Protein AF-X1S2C5-F1 (afdb_monomer)

Solvent-accessible surface area (backbone atoms only — not comparable to full-atom values): 10841 Å² total; per-residue (Å²): 127,63,68,70,58,52,55,51,51,44,72,68,34,73,73,54,59,78,68,70,85,49,59,50,64,49,77,42,79,41,83,42,84,46,103,92,43,83,40,74,50,76,46,78,40,82,74,47,78,55,86,51,70,65,64,50,50,52,51,49,52,51,48,40,68,73,76,39,79,80,76,75,72,73,75,67,78,67,80,76,70,56,81,53,78,46,60,48,102,84,66,50,72,28,78,45,73,69,52,43,52,51,53,52,62,72,62,46,79,70,79,70,76,75,81,75,80,80,79,79,83,76,81,78,79,80,83,79,82,81,82,79,82,80,82,80,85,79,82,82,84,79,83,85,82,86,76,85,80,89,77,88,80,89,84,88,132

Foldseek 3Di:
DPVVVVVVVCVVPPPCVVVQPDFDKDWDWDWDQDPVGTDIDIDIDGDGGDPDPVVVVVVVVVVCVVVDPPDPDPPPPPPVVPQFPDADPVRHGHNDPVRNVVVCVVPPDPPDPPDDPDDDDDDDDDDDDDDDDDDDDDDDDDDDDDDDDDDDDDDDD

Secondary structure (DSSP, 8-state):
--HHHHHHHHHH-TTGGGT---EEEEEEEEEEEETTEEEEEEEEEEEEE---HHHHHHHHHHHHHHH-SPPPPPPP--TTSPPPSEE-TT--EESSHHHHHHHHHHSS------PPPPPPPPPPPPPPPPPPPPPPPPPPPPPPPP-----------

Sequence (157 aa):
LPARQLITQLRMNRSLKGEYHRAVINIKSQEKDTPYGKTYIMRHKIVRLIEDEVEAQELKILSQRLLGVPIQLPEGRPEEEGEPLGFTPKGTPFFSDEERDRLMAQEAPTEEPAPEPEPEPVPEPEPEPEPVPEPEPVPEPEPAEEIEGKEKPDFNF

Organism: NCBI:txid412755

Radius of gyration: 48.3 Å; Cα contacts (8 Å, |Δi|>4): 87; chains: 1; bounding box: 63×106×111 Å

Mean predicted aligned error: 21.9 Å

Structure (mmCIF, N/CA/C/O backbone):
data_AF-X1S2C5-F1
#
_entry.id   AF-X1S2C5-F1
#
loop_
_atom_site.group_PDB
_atom_site.id
_atom_site.type_symbol
_atom_site.label_atom_id
_atom_site.label_alt_id
_atom_site.label_comp_id
_atom_site.label_asym_id
_atom_site.label_entity_id
_atom_site.label_seq_id
_atom_site.pdbx_PDB_ins_code
_atom_site.Cartn_x
_atom_site.Cartn_y
_atom_site.Cartn_z
_atom_site.occupancy
_atom_site.B_iso_or_equiv
_atom_site.auth_seq_id
_atom_site.auth_comp_id
_atom_site.auth_asym_id
_atom_site.auth_atom_id
_atom_site.pdbx_PDB_model_num
ATOM 1 N N . LEU A 1 1 ? -20.526 8.146 25.247 1.00 56.16 1 LEU A N 1
ATOM 2 C CA . LEU A 1 1 ? -21.374 8.555 24.097 1.00 56.16 1 LEU A CA 1
ATOM 3 C C . LEU A 1 1 ? -21.755 7.310 23.299 1.00 56.16 1 LEU A C 1
ATOM 5 O O . LEU A 1 1 ? -20.894 6.451 23.137 1.00 56.16 1 LEU A O 1
ATOM 9 N N . PRO A 1 2 ? -23.000 7.150 22.819 1.00 74.69 2 PRO A N 1
ATOM 10 C CA . PRO A 1 2 ? -23.340 6.028 21.949 1.00 74.69 2 PRO A CA 1
ATOM 11 C C . PRO A 1 2 ? -22.506 6.114 20.661 1.00 74.69 2 PRO A C 1
ATOM 13 O O . PRO A 1 2 ? -22.483 7.157 20.010 1.00 74.69 2 PRO A O 1
ATOM 16 N N . ALA A 1 3 ? -21.826 5.026 20.281 1.00 59.34 3 ALA A N 1
ATOM 17 C CA . ALA A 1 3 ? -20.824 5.000 19.203 1.00 59.34 3 ALA A CA 1
ATOM 18 C C . ALA A 1 3 ? -21.303 5.622 17.874 1.00 59.34 3 ALA A C 1
ATOM 20 O O . ALA A 1 3 ? -20.526 6.235 17.148 1.00 59.34 3 ALA A O 1
ATOM 21 N N . ARG A 1 4 ? -22.606 5.533 17.569 1.00 65.88 4 ARG A N 1
ATOM 22 C CA . ARG A 1 4 ? -23.216 6.170 16.387 1.00 65.88 4 ARG A CA 1
ATOM 23 C C . ARG A 1 4 ? -23.118 7.697 16.397 1.00 65.88 4 ARG A C 1
ATOM 25 O O . ARG A 1 4 ? -22.909 8.300 15.347 1.00 65.88 4 ARG A O 1
ATOM 32 N N . GLN A 1 5 ? -23.280 8.318 17.560 1.00 65.38 5 GLN A N 1
ATOM 33 C CA . GLN A 1 5 ? -23.256 9.771 17.718 1.00 65.38 5 GLN A CA 1
ATOM 34 C C . GLN A 1 5 ? -21.827 10.298 17.557 1.00 65.38 5 GLN A C 1
ATOM 36 O O . GLN A 1 5 ? -21.620 11.263 16.829 1.00 65.38 5 GLN A O 1
ATOM 41 N N . LEU A 1 6 ? -20.852 9.573 18.116 1.00 64.56 6 LEU A N 1
ATOM 42 C CA . LEU A 1 6 ? -19.423 9.830 17.939 1.00 64.56 6 LEU A CA 1
ATOM 43 C C . LEU A 1 6 ? -19.018 9.714 16.459 1.00 64.56 6 LEU A C 1
ATOM 45 O O . LEU A 1 6 ? -18.468 10.653 15.901 1.00 64.56 6 LEU A O 1
ATOM 49 N N . ILE A 1 7 ? -19.396 8.630 15.770 1.00 64.94 7 ILE A N 1
ATOM 50 C CA . ILE A 1 7 ? -19.126 8.451 14.327 1.00 64.94 7 ILE A CA 1
ATOM 51 C C . ILE A 1 7 ? -19.732 9.589 13.490 1.00 64.94 7 ILE A C 1
ATOM 53 O O . ILE A 1 7 ? -19.114 10.060 12.537 1.00 64.94 7 ILE A O 1
ATOM 57 N N . THR A 1 8 ? -20.936 10.047 13.839 1.00 67.94 8 THR A N 1
ATOM 58 C CA . THR A 1 8 ? -21.610 11.140 13.122 1.00 67.94 8 THR A CA 1
ATOM 59 C C . THR A 1 8 ? -20.914 12.479 13.368 1.00 67.94 8 THR A C 1
ATOM 61 O O . THR A 1 8 ? -20.667 13.220 12.420 1.00 67.94 8 THR A O 1
ATOM 64 N N . GLN A 1 9 ? -20.530 12.769 14.613 1.00 60.75 9 GLN A N 1
ATOM 65 C CA . GLN A 1 9 ? -19.766 13.969 14.970 1.00 60.75 9 GLN A CA 1
ATOM 66 C C . GLN A 1 9 ? -18.375 13.981 14.323 1.00 60.75 9 GLN A C 1
ATOM 68 O O . GLN A 1 9 ? -17.939 15.023 13.839 1.00 60.75 9 GLN A O 1
ATOM 73 N N . LEU A 1 10 ? -17.715 12.826 14.233 1.00 58.47 10 LEU A N 1
ATOM 74 C CA . LEU A 1 10 ? -16.428 12.667 13.552 1.00 58.47 10 LEU A CA 1
ATOM 75 C C . LEU A 1 10 ? -16.549 12.814 12.032 1.00 58.47 10 LEU A C 1
ATOM 77 O O . LEU A 1 10 ? -15.663 13.369 11.390 1.00 58.47 10 LEU A O 1
ATOM 81 N N . ARG A 1 11 ? -17.665 12.376 11.438 1.00 58.97 11 ARG A N 1
ATOM 82 C CA . ARG A 1 11 ? -17.944 12.600 10.012 1.00 58.97 11 ARG A CA 1
ATOM 83 C C . ARG A 1 11 ? -18.136 14.085 9.689 1.00 58.97 11 ARG A C 1
ATOM 85 O O . ARG A 1 11 ? -17.810 14.498 8.578 1.00 58.97 11 ARG A O 1
ATOM 92 N N . MET A 1 12 ? -18.673 14.859 10.634 1.00 55.88 12 MET A N 1
ATOM 93 C CA . MET A 1 12 ? -18.932 16.295 10.477 1.00 55.88 12 MET A CA 1
ATOM 94 C C . MET A 1 12 ? -17.707 17.165 10.800 1.00 55.88 12 MET A C 1
ATOM 96 O O . MET A 1 12 ? -17.501 18.183 10.145 1.00 55.88 12 MET A O 1
ATOM 100 N N . ASN A 1 13 ? -16.856 16.759 11.744 1.00 57.19 13 ASN A N 1
ATOM 101 C CA . ASN A 1 13 ? -15.640 17.496 12.087 1.00 57.19 13 ASN A CA 1
ATOM 102 C C . ASN A 1 13 ? -14.467 17.088 11.189 1.00 57.19 13 ASN A C 1
ATOM 104 O O . ASN A 1 13 ? -13.714 16.160 11.479 1.00 57.19 13 ASN A O 1
ATOM 108 N N . ARG A 1 14 ? -14.286 17.831 10.091 1.00 52.00 14 ARG A N 1
ATOM 109 C CA . ARG A 1 14 ? -13.165 17.658 9.152 1.00 52.00 14 ARG A CA 1
ATOM 110 C C . ARG A 1 14 ? -11.787 17.854 9.812 1.00 52.00 14 ARG A C 1
ATOM 112 O O . ARG A 1 14 ? -10.828 17.279 9.313 1.00 52.00 14 ARG A O 1
ATOM 119 N N . SER A 1 15 ? -11.703 18.599 10.920 1.00 48.81 15 SER A N 1
ATOM 120 C CA . SER A 1 15 ? -10.493 18.768 11.743 1.00 48.81 15 SER A CA 1
ATOM 121 C C . SER A 1 15 ? -10.160 17.521 12.574 1.00 48.81 15 SER A C 1
ATOM 123 O O . SER A 1 15 ? -9.036 17.041 12.519 1.00 48.81 15 SER A O 1
ATOM 125 N N . LEU A 1 16 ? -11.151 16.918 13.243 1.00 48.47 16 LEU A N 1
ATOM 126 C CA . LEU A 1 16 ? -10.982 15.681 14.030 1.00 48.47 16 LEU A CA 1
ATOM 127 C C . LEU A 1 16 ? -10.759 14.435 13.154 1.00 48.47 16 LEU A C 1
ATOM 129 O O . LEU A 1 16 ? -10.288 13.40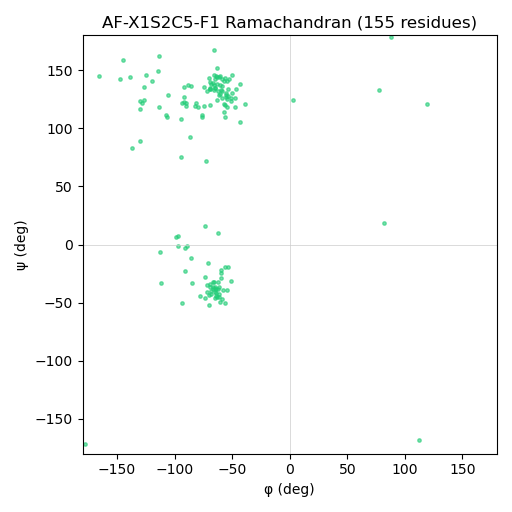1 13.628 1.00 48.47 16 LEU A O 1
ATOM 133 N N . LYS A 1 17 ? -11.063 14.522 11.852 1.00 45.56 17 LYS A N 1
ATOM 134 C CA . LYS A 1 17 ? -10.752 13.480 10.858 1.00 45.56 17 LYS A CA 1
ATOM 135 C C . LYS A 1 17 ? -9.243 13.186 10.762 1.00 45.56 17 LYS A C 1
ATOM 137 O O . LYS A 1 17 ? -8.875 12.110 10.295 1.00 45.56 17 LYS A O 1
ATOM 142 N N . GLY A 1 18 ? -8.401 14.134 11.182 1.00 44.66 18 GLY A N 1
ATOM 143 C CA . GLY A 1 18 ? -6.946 13.995 11.267 1.00 44.66 18 GLY A CA 1
ATOM 144 C C . GLY A 1 18 ? -6.416 13.493 12.615 1.00 44.66 18 GLY A C 1
ATOM 145 O O . GLY A 1 18 ? -5.215 13.323 12.741 1.00 44.66 18 GLY A O 1
ATOM 146 N N . GLU A 1 19 ? -7.264 13.272 13.624 1.00 46.94 19 GLU A N 1
ATOM 147 C CA . GLU A 1 19 ? -6.807 12.850 14.963 1.00 46.94 19 GLU A CA 1
ATOM 148 C C . GLU A 1 19 ? -7.236 11.412 15.303 1.00 46.94 19 GLU A C 1
ATOM 150 O O . GLU A 1 19 ? -6.470 10.657 15.899 1.00 46.94 19 GLU A O 1
ATOM 155 N N . TYR A 1 20 ? -8.401 10.949 14.836 1.00 49.03 20 TYR A N 1
ATOM 156 C CA . TYR A 1 20 ? -8.882 9.586 15.114 1.00 49.03 20 TYR A CA 1
ATOM 157 C C . TYR A 1 20 ? -8.512 8.606 13.993 1.00 49.03 20 TYR A C 1
ATOM 159 O O . TYR A 1 20 ? -9.340 8.222 13.164 1.00 49.03 20 TYR A O 1
ATOM 167 N N . HIS A 1 21 ? -7.243 8.200 13.945 1.00 53.22 21 HIS A N 1
ATOM 168 C CA . HIS A 1 21 ? -6.699 7.385 12.850 1.00 53.22 21 HIS A CA 1
ATOM 169 C C . HIS A 1 21 ? -6.803 5.865 13.024 1.00 53.22 21 HIS A C 1
ATOM 171 O O . HIS A 1 21 ? -6.381 5.126 12.133 1.00 53.22 21 HIS A O 1
ATOM 177 N N . ARG A 1 22 ? -7.342 5.357 14.139 1.00 62.31 22 ARG A N 1
ATOM 178 C CA . ARG A 1 22 ? -7.297 3.917 14.433 1.00 62.31 22 ARG A CA 1
ATOM 179 C C . ARG A 1 22 ? -8.678 3.390 14.808 1.00 62.31 22 ARG A C 1
ATOM 181 O O . ARG A 1 22 ? -9.290 3.799 15.788 1.00 62.31 22 ARG A O 1
ATOM 188 N N . ALA A 1 23 ? -9.200 2.488 13.985 1.00 72.06 23 ALA A N 1
ATOM 189 C CA . ALA A 1 23 ? -10.493 1.857 14.198 1.00 72.06 23 ALA A CA 1
ATOM 190 C C . ALA A 1 23 ? -10.405 0.370 13.868 1.00 72.06 23 ALA A C 1
ATOM 192 O O . ALA A 1 23 ? -9.733 -0.027 12.916 1.00 72.06 23 ALA A O 1
ATOM 193 N N . VAL A 1 24 ? -11.134 -0.447 14.623 1.00 72.44 24 VAL A N 1
ATOM 194 C CA . VAL A 1 24 ? -11.312 -1.859 14.295 1.00 72.44 24 VAL A CA 1
ATOM 195 C C . VAL A 1 24 ? -12.315 -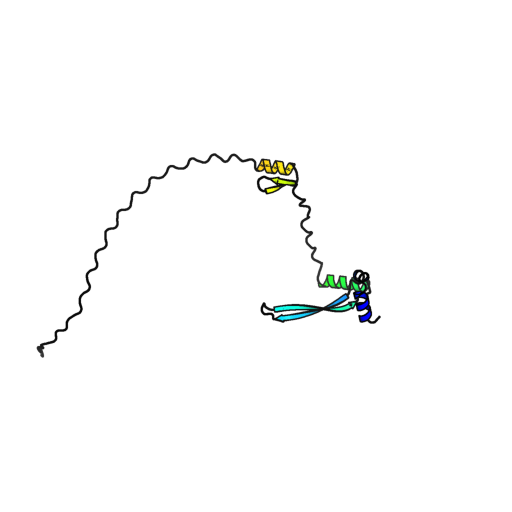1.949 13.151 1.00 72.44 24 VAL A C 1
ATOM 197 O O . VAL A 1 24 ? -13.504 -1.640 13.307 1.00 72.44 24 VAL A O 1
ATOM 200 N N . ILE A 1 25 ? -11.824 -2.362 11.986 1.00 79.56 25 ILE A N 1
ATOM 201 C CA . ILE A 1 25 ? -12.618 -2.535 10.772 1.00 79.56 25 ILE A CA 1
ATOM 202 C C . ILE A 1 25 ? -12.807 -4.028 10.534 1.00 79.56 25 ILE A C 1
ATOM 204 O O . ILE A 1 25 ? -11.849 -4.792 10.486 1.00 79.56 25 ILE A O 1
ATOM 208 N N . ASN A 1 26 ? -14.056 -4.441 10.345 1.00 81.69 26 ASN A N 1
ATOM 209 C CA . ASN A 1 26 ? -14.368 -5.777 9.861 1.00 81.69 26 ASN A CA 1
ATOM 210 C C . ASN A 1 26 ? -14.478 -5.736 8.333 1.00 81.69 26 ASN A C 1
ATOM 212 O O . ASN A 1 26 ? -15.284 -4.967 7.794 1.00 81.69 26 ASN A O 1
ATOM 216 N N . ILE A 1 27 ? -13.668 -6.544 7.649 1.00 85.56 27 ILE A N 1
ATOM 217 C CA . ILE A 1 27 ? -13.611 -6.607 6.188 1.00 85.56 27 ILE A CA 1
ATOM 218 C C . ILE A 1 27 ? -14.284 -7.898 5.707 1.00 85.56 27 ILE A C 1
ATOM 220 O O . ILE A 1 27 ? -13.804 -9.006 5.914 1.00 85.56 27 ILE A O 1
ATOM 224 N N . LYS A 1 28 ? -15.444 -7.700 5.083 1.00 88.81 28 LYS A N 1
ATOM 225 C CA . LYS A 1 28 ? -16.259 -8.622 4.283 1.00 88.81 28 LYS A CA 1
ATOM 226 C C . LYS A 1 28 ? -15.728 -8.881 2.877 1.00 88.81 28 LYS A C 1
ATOM 228 O O . LYS A 1 28 ? -15.904 -7.960 2.092 1.00 88.81 28 LYS A O 1
ATOM 233 N N . SER A 1 29 ? -15.198 -10.037 2.482 1.00 91.62 29 SER A N 1
ATOM 234 C CA . SER A 1 29 ? -15.102 -10.349 1.042 1.00 91.62 29 SER A CA 1
ATOM 235 C C . SER A 1 29 ? -16.386 -11.037 0.560 1.00 91.62 29 SER A C 1
ATOM 237 O O . SER A 1 29 ? -16.964 -11.870 1.258 1.00 91.62 29 SER A O 1
ATOM 239 N N . GLN A 1 30 ? -16.887 -10.640 -0.608 1.00 89.75 30 GLN A N 1
ATOM 240 C CA . GLN A 1 30 ? -17.989 -11.312 -1.298 1.00 89.75 30 GLN A CA 1
ATOM 241 C C . GLN A 1 30 ? -17.568 -11.593 -2.733 1.00 89.75 30 GLN A C 1
ATOM 243 O O . GLN A 1 30 ? -17.241 -10.662 -3.468 1.00 89.75 30 GLN A O 1
ATOM 248 N N . GLU A 1 31 ? -17.589 -12.864 -3.118 1.00 89.88 31 GLU A N 1
ATOM 249 C CA . GLU A 1 31 ? -17.403 -13.265 -4.507 1.00 89.88 31 GLU A CA 1
ATOM 250 C C . GLU A 1 31 ? -18.650 -12.880 -5.305 1.00 89.88 31 GLU A C 1
ATOM 252 O O . GLU A 1 31 ? -19.786 -13.114 -4.882 1.00 89.88 31 GLU A O 1
ATOM 257 N N . LYS A 1 32 ? -18.431 -12.243 -6.446 1.00 88.94 32 LYS A N 1
ATOM 258 C CA . LYS A 1 32 ? -19.450 -11.972 -7.442 1.00 88.94 32 LYS A CA 1
ATOM 259 C C . LYS A 1 32 ? -18.977 -12.502 -8.773 1.00 88.94 32 LYS A C 1
ATOM 261 O O . LYS A 1 32 ? -17.920 -12.107 -9.268 1.00 88.94 32 LYS A O 1
ATOM 266 N N . ASP A 1 33 ? -19.805 -13.357 -9.344 1.00 91.06 33 ASP A N 1
ATOM 267 C CA . ASP A 1 33 ? -19.597 -13.839 -10.691 1.00 91.06 33 ASP A CA 1
ATOM 268 C C . ASP A 1 33 ? -20.084 -12.772 -11.671 1.00 91.06 33 ASP A C 1
ATOM 270 O O . ASP A 1 33 ? -21.238 -12.333 -11.625 1.00 91.06 33 ASP A O 1
ATOM 274 N N . THR A 1 34 ? -19.161 -12.274 -12.484 1.00 88.88 34 THR A N 1
ATOM 275 C CA . THR A 1 34 ? -19.448 -11.309 -13.545 1.00 88.88 34 THR A CA 1
ATOM 276 C C . THR A 1 34 ? -19.187 -11.969 -14.895 1.00 88.88 34 THR A C 1
ATOM 278 O O . THR A 1 34 ? -18.455 -12.953 -14.953 1.00 88.88 34 THR A O 1
ATOM 281 N N . PRO A 1 35 ? -19.715 -11.429 -16.008 1.00 90.94 35 PRO A N 1
ATOM 282 C CA . PRO A 1 35 ? -19.448 -11.981 -17.339 1.00 90.94 35 PRO A CA 1
ATOM 283 C C . PRO A 1 35 ? -17.953 -12.078 -17.698 1.00 90.94 35 PRO A C 1
ATOM 285 O O . PRO A 1 35 ? -17.585 -12.829 -18.592 1.00 90.94 35 PRO A O 1
ATOM 288 N N . TYR A 1 36 ? -17.095 -11.331 -16.996 1.00 87.62 36 TYR A N 1
ATOM 289 C CA . TYR A 1 36 ? -15.639 -11.310 -17.161 1.00 87.62 36 TYR A CA 1
ATOM 290 C C . TYR A 1 36 ? -14.898 -12.206 -16.150 1.00 87.62 36 TYR A C 1
ATOM 292 O O . TYR A 1 36 ? -13.672 -12.172 -16.076 1.00 87.62 36 TYR A O 1
ATOM 300 N N . GLY A 1 37 ? -15.634 -12.994 -15.361 1.00 91.81 37 GLY A N 1
ATOM 301 C CA . GLY A 1 37 ? -15.116 -13.925 -14.364 1.00 91.81 37 GLY A CA 1
ATOM 302 C C . GLY A 1 37 ? -15.426 -13.534 -12.915 1.00 91.81 37 GLY A C 1
ATOM 303 O O . GLY A 1 37 ? -16.229 -12.639 -12.617 1.00 91.81 37 GLY A O 1
ATOM 304 N N . LYS A 1 38 ? -14.755 -14.234 -11.995 1.00 93.81 38 LYS A N 1
ATOM 305 C CA . LYS A 1 38 ? -14.924 -14.091 -10.546 1.00 93.81 38 LYS A CA 1
ATOM 306 C C . LYS A 1 38 ? -14.268 -12.811 -10.046 1.00 93.81 38 LYS A C 1
ATOM 308 O O . LYS A 1 38 ? -13.055 -12.640 -10.129 1.00 93.81 38 LYS A O 1
ATOM 313 N N . THR A 1 39 ? -15.076 -11.930 -9.476 1.00 91.62 39 THR A N 1
ATOM 314 C CA . THR A 1 39 ? -14.619 -10.685 -8.850 1.00 91.62 39 THR A CA 1
ATOM 315 C C . THR A 1 39 ? -14.886 -10.729 -7.352 1.00 91.62 39 THR A C 1
ATOM 317 O O . THR A 1 39 ? -15.851 -11.344 -6.901 1.00 91.62 39 THR A O 1
ATOM 320 N N . TYR A 1 40 ? -14.050 -10.067 -6.554 1.00 91.69 40 TYR A N 1
ATOM 321 C CA . TYR A 1 40 ? -14.227 -9.997 -5.104 1.00 91.69 40 TYR A CA 1
ATOM 322 C C . TYR A 1 40 ? -14.540 -8.565 -4.690 1.00 91.69 40 TYR A C 1
ATOM 324 O O . TYR A 1 40 ? -13.729 -7.659 -4.865 1.00 91.69 40 TYR A O 1
ATOM 332 N N . ILE A 1 41 ? -15.719 -8.356 -4.108 1.00 89.12 41 ILE A N 1
ATOM 333 C CA . ILE A 1 41 ? -16.097 -7.070 -3.525 1.00 89.12 41 ILE A CA 1
ATOM 334 C C . ILE A 1 41 ? -15.750 -7.085 -2.046 1.00 89.12 41 ILE A C 1
ATOM 336 O O . ILE A 1 41 ? -16.270 -7.901 -1.281 1.00 89.12 41 ILE A O 1
ATOM 340 N N . MET A 1 42 ? -14.916 -6.135 -1.633 1.00 90.81 42 MET A N 1
ATOM 341 C CA . MET A 1 42 ? -14.614 -5.912 -0.226 1.00 90.81 42 MET A CA 1
ATOM 342 C C . MET A 1 42 ? -15.598 -4.907 0.379 1.00 90.81 42 MET A C 1
ATOM 344 O O . MET A 1 42 ? -15.715 -3.769 -0.068 1.00 90.81 42 MET A O 1
ATOM 348 N N . ARG A 1 43 ? -16.314 -5.322 1.424 1.00 83.56 43 ARG A N 1
ATOM 349 C CA . ARG A 1 43 ? -17.176 -4.468 2.245 1.00 83.56 43 ARG A CA 1
ATOM 350 C C . ARG A 1 43 ? -16.527 -4.246 3.602 1.00 83.56 43 ARG A C 1
ATOM 352 O O . ARG A 1 43 ? -16.474 -5.160 4.422 1.00 83.56 43 ARG A O 1
ATOM 359 N N . HIS A 1 44 ? -16.095 -3.022 3.866 1.00 81.75 44 HIS A N 1
ATOM 360 C CA . HIS A 1 44 ? -15.554 -2.630 5.163 1.00 81.75 44 HIS A CA 1
ATOM 361 C C . HIS A 1 44 ? -16.654 -2.063 6.075 1.00 81.75 44 HIS A C 1
ATOM 363 O O . HIS A 1 44 ? -17.470 -1.234 5.664 1.00 81.75 44 HIS A O 1
ATOM 369 N N . LYS A 1 45 ? -16.672 -2.479 7.343 1.00 79.56 45 LYS A N 1
ATOM 370 C CA . LYS A 1 45 ? -17.554 -1.923 8.377 1.00 79.56 45 LYS A CA 1
ATOM 371 C C . LYS A 1 45 ? -16.738 -1.558 9.610 1.00 79.56 45 LYS A C 1
ATOM 373 O O . LYS A 1 45 ? -16.098 -2.424 10.198 1.00 79.56 45 LYS A O 1
ATOM 378 N N . ILE A 1 46 ? -16.815 -0.296 10.026 1.00 78.69 46 ILE A N 1
ATOM 379 C CA . ILE A 1 46 ? -16.222 0.161 11.287 1.00 78.69 46 ILE A CA 1
ATOM 380 C C . ILE A 1 46 ? -17.028 -0.454 12.438 1.00 78.69 46 ILE A C 1
ATOM 382 O O . ILE A 1 46 ? -18.242 -0.251 12.521 1.00 78.69 46 ILE A O 1
ATOM 386 N N . VAL A 1 47 ? -16.367 -1.247 13.282 1.00 77.38 47 VAL A N 1
ATOM 387 C CA . VAL A 1 47 ? -16.984 -1.924 14.435 1.00 77.38 47 VAL A CA 1
ATOM 388 C C . VAL A 1 47 ? -16.834 -1.073 15.687 1.00 77.38 47 VAL A C 1
ATOM 390 O O . VAL A 1 47 ? -17.819 -0.818 16.378 1.00 77.38 47 VAL A O 1
ATOM 393 N N . ARG A 1 48 ? -15.609 -0.620 15.958 1.00 74.12 48 ARG A N 1
ATOM 394 C CA . ARG A 1 48 ? -15.255 0.145 17.152 1.00 74.12 48 ARG A CA 1
ATOM 395 C C . ARG A 1 48 ? -14.151 1.140 16.813 1.00 74.12 48 ARG A C 1
ATOM 397 O O . ARG A 1 48 ? -13.266 0.827 16.020 1.00 74.12 48 ARG A O 1
ATOM 404 N N . LEU A 1 49 ? -14.222 2.324 17.406 1.00 74.38 49 LEU A N 1
ATOM 405 C CA . LEU A 1 49 ? -13.141 3.305 17.364 1.00 74.38 49 LEU A CA 1
ATOM 406 C C . LEU A 1 49 ? -12.163 3.004 18.501 1.00 74.38 49 LEU A C 1
ATOM 408 O O . LEU A 1 49 ? -12.603 2.674 19.603 1.00 74.38 49 LE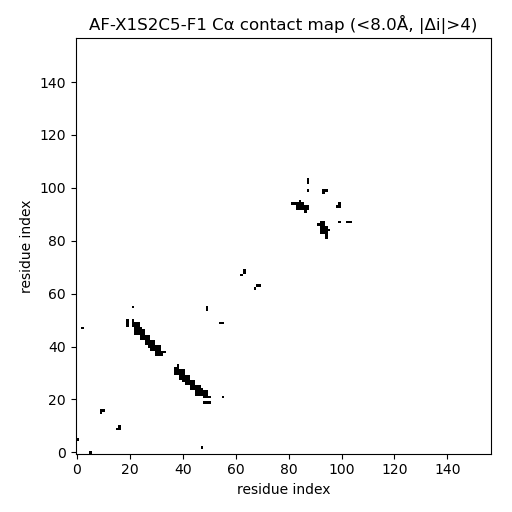U A O 1
ATOM 412 N N . ILE A 1 50 ? -10.866 3.063 18.210 1.00 73.31 50 ILE A N 1
ATOM 413 C CA . ILE A 1 50 ? -9.819 2.869 19.210 1.00 73.31 50 ILE A CA 1
ATOM 414 C C . ILE A 1 50 ? -9.449 4.266 19.701 1.00 73.31 50 ILE A C 1
ATOM 416 O O . ILE A 1 50 ? -8.888 5.060 18.949 1.00 73.31 50 ILE A O 1
ATOM 420 N N . GLU A 1 51 ? -9.857 4.576 20.927 1.00 71.94 51 GLU A N 1
ATOM 421 C CA . GLU A 1 51 ? -9.595 5.868 21.572 1.00 71.94 51 GLU A CA 1
ATOM 422 C C . GLU A 1 51 ? -8.292 5.840 22.385 1.00 71.94 51 GLU A C 1
ATOM 424 O O . GLU A 1 51 ? -7.698 6.887 22.612 1.00 71.94 51 GLU A O 1
ATOM 429 N N . ASP A 1 52 ? -7.836 4.650 22.790 1.00 79.94 52 ASP A N 1
ATOM 430 C CA . ASP A 1 52 ? -6.645 4.462 23.615 1.00 79.94 52 ASP A CA 1
ATOM 431 C C . ASP A 1 52 ? -5.387 4.255 22.752 1.00 79.94 52 ASP A C 1
ATOM 433 O O . ASP A 1 52 ? -5.336 3.389 21.868 1.00 79.94 52 ASP A O 1
ATOM 437 N N . GLU A 1 53 ? -4.349 5.053 23.010 1.00 79.25 53 GLU A N 1
ATOM 438 C CA . GLU A 1 53 ? -3.062 4.948 22.325 1.00 79.25 53 GLU A CA 1
ATOM 439 C C . GLU A 1 53 ? -2.323 3.646 22.656 1.00 79.25 53 GLU A C 1
ATOM 441 O O . GLU A 1 53 ? -1.640 3.110 21.777 1.00 79.25 53 GLU A O 1
ATOM 446 N N . VAL A 1 54 ? -2.480 3.115 23.875 1.00 83.94 54 VAL A N 1
ATOM 447 C CA . VAL A 1 54 ? -1.803 1.889 24.331 1.00 83.94 54 VAL A CA 1
ATOM 448 C C . VAL A 1 54 ? -2.368 0.676 23.601 1.00 83.94 54 VAL A C 1
ATOM 450 O O . VAL A 1 54 ? -1.618 -0.046 22.942 1.00 83.94 54 VAL A O 1
ATOM 453 N N . GLU A 1 55 ? -3.697 0.517 23.606 1.00 80.94 55 GLU A N 1
ATOM 454 C CA . GLU A 1 55 ? -4.399 -0.546 22.865 1.00 80.94 55 GLU A CA 1
ATOM 455 C C . GLU A 1 55 ? -4.013 -0.508 21.378 1.00 80.94 55 GLU A C 1
ATOM 457 O O . GLU A 1 55 ? -3.773 -1.530 20.730 1.00 80.94 55 GLU A O 1
ATOM 462 N N . ALA A 1 56 ? -3.880 0.696 20.826 1.00 76.38 56 ALA A N 1
ATOM 463 C CA . ALA A 1 56 ? -3.491 0.869 19.444 1.00 76.38 56 ALA A CA 1
ATOM 464 C C . ALA A 1 56 ? -2.031 0.477 19.146 1.00 76.38 56 ALA A C 1
ATOM 466 O O . ALA A 1 56 ? -1.749 -0.032 18.056 1.00 76.38 56 ALA A O 1
ATOM 467 N N . GLN A 1 57 ? -1.096 0.735 20.064 1.00 79.50 57 GLN A N 1
ATOM 468 C CA . GLN A 1 57 ? 0.294 0.293 19.929 1.00 79.50 57 GLN A CA 1
ATOM 469 C C . GLN A 1 57 ? 0.403 -1.230 20.046 1.00 79.50 57 GLN A C 1
ATOM 471 O O . GLN A 1 57 ? 1.074 -1.848 19.219 1.00 79.50 57 GLN A O 1
ATOM 476 N N . GLU A 1 58 ? -0.309 -1.842 20.991 1.00 86.25 58 GLU A N 1
ATOM 477 C CA . GLU A 1 58 ? -0.361 -3.299 21.141 1.00 86.25 58 GLU A CA 1
ATOM 478 C C . GLU A 1 58 ? -0.894 -3.973 19.874 1.00 86.25 58 GLU A C 1
ATOM 480 O O . GLU A 1 58 ? -0.263 -4.888 19.342 1.00 86.25 58 GLU A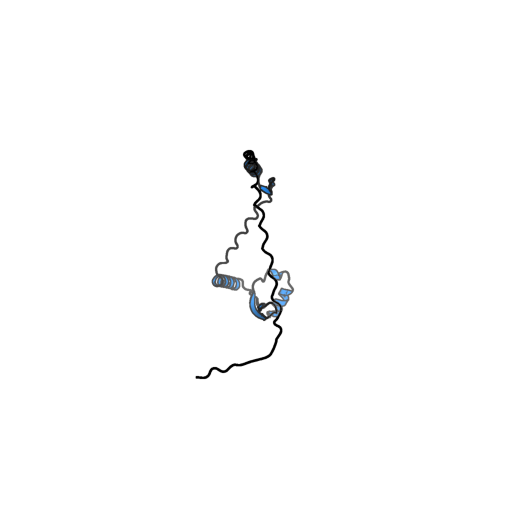 O 1
ATOM 485 N N . LEU A 1 59 ? -1.999 -3.471 19.316 1.00 80.38 59 LEU A N 1
ATOM 486 C CA . LEU A 1 59 ? -2.555 -3.974 18.057 1.00 80.38 59 LEU A CA 1
ATOM 487 C C . LEU A 1 59 ? -1.591 -3.801 16.880 1.00 80.38 59 LEU A C 1
ATOM 489 O O . LEU A 1 59 ? -1.511 -4.680 16.020 1.00 80.38 59 LEU A O 1
ATOM 493 N N . LYS A 1 60 ? -0.826 -2.703 16.839 1.00 79.00 60 LYS A N 1
ATOM 494 C CA . LYS A 1 60 ? 0.215 -2.495 15.823 1.00 79.00 60 LYS A CA 1
ATOM 495 C C . LYS A 1 60 ? 1.331 -3.533 15.957 1.00 79.00 60 LYS A C 1
ATOM 497 O O . LYS A 1 60 ? 1.729 -4.112 14.950 1.00 79.00 60 LYS A O 1
ATOM 502 N N . ILE A 1 61 ? 1.794 -3.804 17.176 1.00 83.69 61 ILE A N 1
ATOM 503 C CA . ILE A 1 61 ? 2.821 -4.820 17.452 1.00 83.69 61 ILE A CA 1
ATOM 504 C C . ILE A 1 61 ? 2.305 -6.214 17.075 1.00 83.69 61 ILE A C 1
ATOM 506 O O . ILE A 1 61 ? 2.997 -6.964 16.387 1.00 83.69 61 ILE A O 1
ATOM 510 N N . LEU A 1 62 ? 1.072 -6.554 17.457 1.00 83.25 62 LEU A N 1
ATOM 511 C CA . LEU A 1 62 ? 0.434 -7.820 17.088 1.00 83.25 62 LEU A CA 1
ATOM 512 C C . LEU A 1 62 ? 0.284 -7.961 15.569 1.00 83.25 62 LEU A C 1
ATOM 514 O O . LEU A 1 62 ? 0.586 -9.020 15.022 1.00 83.25 62 LEU A O 1
ATOM 518 N N . SER A 1 63 ? -0.126 -6.893 14.881 1.00 78.19 63 SER A N 1
ATOM 519 C CA . SER A 1 63 ? -0.223 -6.857 13.419 1.00 78.19 63 SER A CA 1
ATOM 520 C C . SER A 1 63 ? 1.134 -7.086 12.758 1.00 78.19 63 SER A C 1
ATOM 522 O O . SER A 1 63 ? 1.216 -7.870 11.817 1.00 78.19 63 SER A O 1
ATOM 524 N N . GLN A 1 64 ? 2.193 -6.430 13.238 1.00 81.12 64 GLN A N 1
ATOM 525 C CA . GLN A 1 64 ? 3.557 -6.620 12.730 1.00 81.12 64 GLN A CA 1
ATOM 526 C C . GLN A 1 64 ? 4.067 -8.037 13.004 1.00 81.12 64 GLN A C 1
ATOM 528 O O . GLN A 1 64 ? 4.724 -8.638 12.165 1.00 81.12 64 GLN A O 1
ATOM 533 N N . ARG A 1 65 ? 3.718 -8.623 14.151 1.00 84.19 65 ARG A N 1
ATOM 534 C CA . ARG A 1 65 ? 4.068 -10.012 14.456 1.00 84.19 65 ARG A CA 1
ATOM 535 C C . ARG A 1 65 ? 3.358 -11.009 13.537 1.00 84.19 65 ARG A C 1
ATOM 537 O O . ARG A 1 65 ? 3.957 -12.016 13.178 1.00 84.19 65 ARG A O 1
ATOM 544 N N . LEU A 1 66 ? 2.097 -10.751 13.186 1.00 84.31 66 LEU A N 1
ATOM 545 C CA . LEU A 1 66 ? 1.287 -11.644 12.353 1.00 84.31 66 LEU A CA 1
ATOM 546 C C . LEU A 1 66 ? 1.639 -11.538 10.862 1.00 84.31 66 LEU A C 1
ATOM 548 O O . LEU A 1 66 ? 1.746 -12.557 10.188 1.00 84.31 66 LEU A O 1
ATOM 552 N N . LEU A 1 67 ? 1.800 -10.313 10.353 1.00 79.06 67 LEU A N 1
ATOM 553 C CA . LEU A 1 67 ? 2.105 -10.040 8.943 1.00 79.06 67 LEU A CA 1
ATOM 554 C C . LEU A 1 67 ? 3.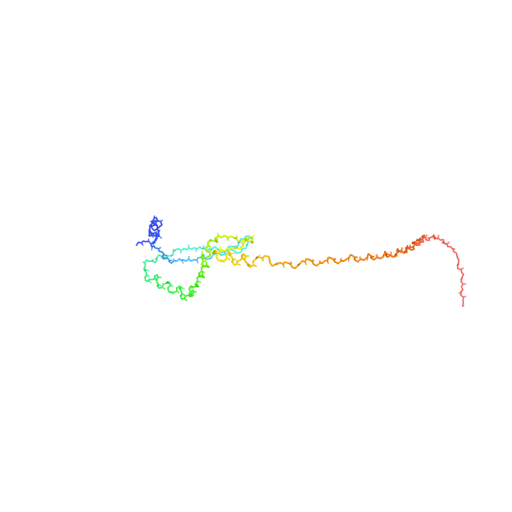610 -10.095 8.634 1.00 79.06 67 LEU A C 1
ATOM 556 O O . LEU A 1 67 ? 3.986 -10.131 7.466 1.00 79.06 67 LEU A O 1
ATOM 560 N N . GLY A 1 68 ? 4.457 -10.129 9.664 1.00 78.62 68 GLY A N 1
ATOM 561 C CA . GLY A 1 68 ? 5.908 -10.085 9.540 1.00 78.62 68 GLY A CA 1
ATOM 562 C C . GLY A 1 68 ? 6.465 -8.660 9.517 1.00 78.62 68 GLY A C 1
ATOM 563 O O . GLY A 1 68 ? 5.740 -7.663 9.588 1.00 78.62 68 GLY A O 1
ATOM 564 N N . VAL A 1 69 ? 7.795 -8.569 9.441 1.00 73.62 69 VAL A N 1
ATOM 565 C CA . VAL A 1 69 ? 8.498 -7.287 9.310 1.00 73.62 69 VAL A CA 1
ATOM 566 C C . VAL A 1 69 ? 8.025 -6.623 8.012 1.00 73.62 69 VAL A C 1
ATOM 568 O O . VAL A 1 69 ? 8.019 -7.300 6.980 1.00 73.62 69 VAL A O 1
ATOM 571 N N . PRO A 1 70 ? 7.608 -5.341 8.030 1.00 68.00 70 PRO A N 1
ATOM 572 C CA . PRO A 1 70 ? 7.269 -4.646 6.797 1.00 68.00 70 PRO A CA 1
ATOM 573 C C . PRO A 1 70 ? 8.464 -4.742 5.850 1.00 68.00 70 PRO A C 1
ATOM 575 O O . PRO A 1 70 ? 9.588 -4.413 6.232 1.00 68.00 70 PRO A O 1
ATOM 578 N N . ILE A 1 71 ? 8.223 -5.243 4.637 1.00 70.38 71 ILE A N 1
ATOM 579 C CA . ILE A 1 71 ? 9.231 -5.231 3.580 1.00 70.38 71 ILE A CA 1
ATOM 580 C C . ILE A 1 71 ? 9.613 -3.767 3.410 1.00 70.38 71 ILE A C 1
ATOM 582 O O . ILE A 1 71 ? 8.735 -2.935 3.167 1.00 70.38 71 ILE A O 1
ATOM 586 N N . GLN A 1 72 ? 10.894 -3.454 3.598 1.00 64.88 72 GLN A N 1
ATOM 587 C CA . GLN A 1 72 ? 11.397 -2.126 3.289 1.00 64.88 72 GLN A CA 1
ATOM 588 C C . GLN A 1 72 ? 11.013 -1.865 1.839 1.00 64.88 72 GLN A C 1
ATOM 590 O O . GLN A 1 72 ? 11.401 -2.638 0.958 1.00 64.88 72 GLN A O 1
ATOM 595 N N . LEU A 1 73 ? 10.189 -0.839 1.596 1.00 69.62 73 LEU A N 1
ATOM 596 C CA . LEU A 1 73 ? 10.007 -0.382 0.228 1.00 69.62 73 LEU A CA 1
ATOM 597 C C . LEU A 1 73 ? 11.421 -0.116 -0.285 1.00 69.62 73 LEU A C 1
ATOM 599 O O . LEU A 1 73 ? 12.176 0.542 0.440 1.00 69.62 73 LEU A O 1
ATOM 603 N N . PRO A 1 74 ? 11.811 -0.671 -1.447 1.00 69.50 74 PRO A N 1
ATOM 604 C CA . PRO A 1 74 ? 13.086 -0.307 -2.029 1.00 69.50 74 PRO A CA 1
ATOM 605 C C . PRO A 1 74 ? 13.089 1.213 -2.058 1.00 69.50 74 PRO A C 1
ATOM 607 O O . PRO A 1 74 ? 12.118 1.807 -2.540 1.00 69.50 74 PRO A O 1
ATOM 610 N N . GLU A 1 75 ? 14.103 1.823 -1.440 1.00 69.44 75 GLU A N 1
ATOM 611 C CA . GLU A 1 75 ? 14.317 3.253 -1.594 1.00 69.44 75 GLU A CA 1
ATOM 612 C C . GLU A 1 75 ? 14.220 3.490 -3.094 1.00 69.44 75 GLU A C 1
ATOM 614 O O . GLU A 1 75 ? 14.893 2.802 -3.873 1.00 69.44 75 GLU A O 1
ATOM 619 N N . GLY A 1 76 ? 13.242 4.309 -3.502 1.00 58.50 76 GLY A N 1
ATOM 620 C CA . GLY A 1 76 ? 13.076 4.635 -4.908 1.00 58.50 76 GLY A CA 1
ATOM 621 C C . GLY A 1 76 ? 14.460 4.984 -5.421 1.00 58.50 76 GLY A C 1
ATOM 622 O O . GLY A 1 76 ? 15.201 5.658 -4.700 1.00 58.50 76 GLY A O 1
ATOM 623 N N . ARG A 1 77 ? 14.839 4.436 -6.588 1.00 63.00 77 ARG A N 1
ATOM 624 C CA . ARG A 1 77 ? 16.097 4.804 -7.246 1.00 63.00 77 ARG A CA 1
ATOM 625 C C . ARG A 1 77 ? 16.250 6.307 -7.034 1.00 63.00 77 ARG A C 1
ATOM 627 O O . ARG A 1 77 ? 15.284 7.000 -7.366 1.00 63.00 77 ARG A O 1
ATOM 634 N N . PRO A 1 78 ? 17.338 6.767 -6.394 1.00 59.62 78 PRO A N 1
ATOM 635 C CA . PRO A 1 78 ? 17.412 8.150 -5.973 1.00 59.62 78 PRO A CA 1
ATOM 636 C C . PRO A 1 78 ? 17.069 8.999 -7.191 1.00 59.62 78 PRO A C 1
ATOM 638 O O . PRO A 1 78 ? 17.659 8.818 -8.253 1.00 59.62 78 PRO A O 1
ATOM 641 N N . GLU A 1 79 ? 16.092 9.893 -7.052 1.00 57.06 79 GLU A N 1
ATOM 642 C CA . GLU A 1 79 ? 15.749 10.890 -8.076 1.00 57.06 79 GLU A CA 1
ATOM 643 C C . GLU A 1 79 ? 16.933 11.864 -8.330 1.00 57.06 79 GLU A C 1
ATOM 645 O O . GLU A 1 79 ? 16.793 12.846 -9.045 1.00 57.06 79 GLU A O 1
ATOM 650 N N . GLU A 1 80 ? 18.122 11.570 -7.780 1.00 57.78 80 GLU A N 1
ATOM 651 C CA . GLU A 1 80 ? 19.433 12.146 -8.093 1.00 57.78 80 GLU A CA 1
ATOM 652 C C . GLU A 1 80 ? 20.028 11.670 -9.431 1.00 57.78 80 GLU A C 1
ATOM 654 O O . GLU A 1 80 ? 21.203 11.909 -9.701 1.00 57.78 80 GLU A O 1
ATOM 659 N N . GLU A 1 81 ? 19.248 11.075 -10.333 1.00 59.09 81 GLU A N 1
ATOM 660 C CA . GLU A 1 81 ? 19.529 11.305 -11.754 1.00 59.09 81 GLU A CA 1
ATOM 661 C C . GLU A 1 81 ? 19.080 12.749 -12.050 1.00 59.09 81 GLU A C 1
ATOM 663 O O . GLU A 1 81 ? 18.020 12.979 -12.629 1.00 59.09 81 GLU A O 1
ATOM 668 N N . GLY A 1 82 ? 19.838 13.732 -11.537 1.00 65.75 82 GLY A N 1
ATOM 669 C CA . GLY A 1 82 ? 19.573 15.152 -11.759 1.00 65.75 82 GLY A CA 1
ATOM 670 C C . GLY A 1 82 ? 19.394 15.412 -13.249 1.00 65.75 82 GLY A C 1
ATOM 671 O O . GLY A 1 82 ? 20.014 14.727 -14.051 1.00 65.75 82 GLY A O 1
ATOM 672 N N . GLU A 1 83 ? 18.526 16.346 -13.639 1.00 75.31 83 GLU A N 1
ATOM 673 C CA . GLU A 1 83 ? 18.267 16.608 -15.060 1.00 75.31 83 GLU A CA 1
ATOM 674 C C . GLU A 1 83 ? 19.598 16.723 -15.831 1.00 75.31 83 GLU A C 1
ATOM 676 O O . GLU A 1 83 ? 20.481 17.477 -15.404 1.00 75.31 83 GLU A O 1
ATOM 681 N N . PRO A 1 84 ? 19.797 15.948 -16.914 1.00 80.62 84 PRO A N 1
ATOM 682 C CA . PRO A 1 84 ? 21.072 15.945 -17.611 1.00 80.62 84 PRO A CA 1
ATOM 683 C C . PRO A 1 84 ? 21.368 17.346 -18.143 1.00 80.62 84 PRO A C 1
ATOM 685 O O . PRO A 1 84 ? 20.493 18.006 -18.706 1.00 80.62 84 PRO A O 1
ATOM 688 N N . LEU A 1 85 ? 22.618 17.790 -17.988 1.00 83.94 85 LEU A N 1
ATOM 689 C CA . LEU A 1 85 ? 23.080 19.107 -18.440 1.00 83.94 85 LEU A CA 1
ATOM 690 C C . LEU A 1 85 ? 22.890 19.268 -19.960 1.00 83.94 85 LEU A C 1
ATOM 692 O O . LEU A 1 85 ? 22.681 20.370 -20.466 1.00 83.94 85 LEU A O 1
ATOM 696 N N . GLY A 1 86 ? 22.949 18.151 -20.688 1.00 86.44 86 GLY A N 1
ATOM 697 C CA . GLY A 1 86 ? 22.631 18.061 -22.103 1.00 86.44 86 GLY A CA 1
ATOM 698 C C . GLY A 1 86 ? 22.738 16.631 -22.628 1.00 86.44 86 GLY A C 1
ATOM 699 O O . GLY A 1 86 ? 22.921 15.674 -21.875 1.00 86.44 86 GLY A O 1
ATOM 700 N N . PHE A 1 87 ? 22.636 16.500 -23.950 1.00 86.88 87 PHE A N 1
ATOM 701 C CA . PHE A 1 87 ? 22.779 15.233 -24.662 1.00 86.88 87 PHE A CA 1
ATOM 702 C C . PHE A 1 87 ? 23.937 15.308 -25.655 1.00 86.88 87 PHE A C 1
ATOM 704 O O . PHE A 1 87 ? 24.131 16.334 -26.314 1.00 86.88 87 PHE A O 1
ATOM 711 N N . THR A 1 88 ? 24.706 14.227 -25.780 1.00 84.88 88 THR A N 1
ATOM 712 C CA . THR A 1 88 ? 25.681 14.083 -26.871 1.00 84.88 88 THR A CA 1
ATOM 713 C C . THR A 1 88 ? 24.956 14.000 -28.228 1.00 84.88 88 THR A C 1
ATOM 715 O O . THR A 1 88 ? 23.739 13.784 -28.257 1.00 84.88 88 THR A O 1
ATOM 718 N N . PRO A 1 89 ? 25.652 14.116 -29.377 1.00 83.62 89 PRO A N 1
ATOM 719 C CA . PRO A 1 89 ? 25.037 13.981 -30.705 1.00 83.62 89 PRO A CA 1
ATOM 720 C C . PRO A 1 89 ? 24.236 12.684 -30.925 1.00 83.62 89 PRO A C 1
ATOM 722 O O . PRO A 1 89 ? 23.382 12.639 -31.808 1.00 83.62 89 PRO A O 1
ATOM 725 N N . LYS A 1 90 ? 24.476 11.642 -30.117 1.00 78.50 90 LYS A N 1
ATOM 726 C CA . LYS A 1 90 ? 23.738 10.370 -30.141 1.00 78.50 90 LYS A CA 1
ATOM 727 C C . LYS A 1 90 ? 22.645 10.225 -29.086 1.00 78.50 90 LYS A C 1
ATOM 729 O O . LYS A 1 90 ? 22.039 9.162 -28.983 1.00 78.50 90 LYS A O 1
ATOM 734 N N . GLY A 1 91 ? 22.353 11.283 -28.335 1.00 84.25 91 GLY A N 1
ATOM 735 C CA . GLY A 1 91 ? 21.283 11.274 -27.341 1.00 84.25 91 GLY A CA 1
ATOM 736 C C . GLY A 1 91 ? 21.678 10.650 -26.003 1.00 84.25 91 GLY A C 1
ATOM 737 O O . GLY A 1 91 ? 20.793 10.297 -25.228 1.00 84.25 91 GLY A O 1
ATOM 738 N N . THR A 1 92 ? 22.976 10.516 -25.706 1.00 87.44 92 THR A N 1
ATOM 739 C CA . THR 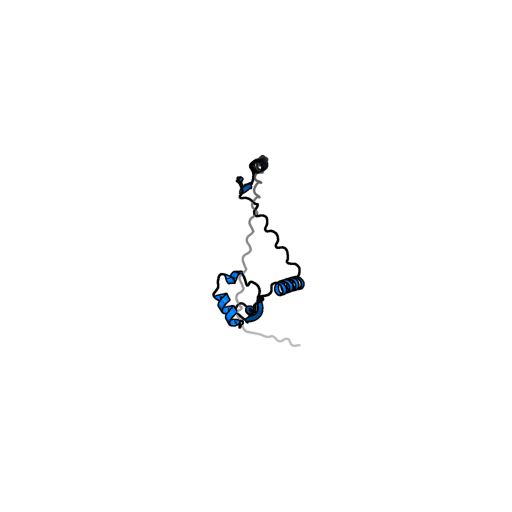A 1 92 ? 23.443 10.050 -24.392 1.00 87.44 92 THR A CA 1
ATOM 740 C C . THR A 1 92 ? 23.430 11.225 -23.406 1.00 87.44 92 THR A C 1
ATOM 742 O O . THR A 1 92 ? 24.074 12.239 -23.695 1.00 87.44 92 THR A O 1
ATOM 745 N N . PRO A 1 93 ? 22.704 11.142 -22.274 1.00 86.69 93 PRO A N 1
ATOM 746 C CA . PRO A 1 93 ? 22.689 12.204 -21.268 1.00 86.69 93 PRO A CA 1
ATOM 747 C C . PRO A 1 93 ? 24.049 12.317 -20.566 1.00 86.69 93 PRO A C 1
ATOM 749 O O . PRO A 1 93 ? 24.646 11.299 -20.217 1.00 86.69 93 PRO A O 1
ATOM 752 N N . PHE A 1 94 ? 24.524 13.544 -20.343 1.00 85.75 94 PHE A N 1
ATOM 753 C CA . PHE A 1 94 ? 25.712 13.829 -19.529 1.00 85.75 94 PHE A CA 1
ATOM 754 C C . PHE A 1 94 ? 25.372 14.819 -18.411 1.00 85.75 94 PHE A C 1
ATOM 756 O O . PHE A 1 94 ? 24.546 15.717 -18.596 1.00 85.75 94 PHE A O 1
ATOM 763 N N . PHE A 1 95 ? 26.008 14.663 -17.251 1.00 86.00 95 PHE A N 1
ATOM 764 C CA . PHE A 1 95 ? 25.679 15.404 -16.028 1.00 86.00 95 PHE A CA 1
ATOM 765 C C . PHE A 1 95 ? 26.799 16.373 -15.609 1.00 86.00 95 PHE A C 1
ATOM 767 O O . PHE A 1 95 ? 26.603 17.196 -14.717 1.00 86.00 95 PHE A O 1
ATOM 774 N N . SER A 1 96 ? 27.954 16.335 -16.283 1.00 84.81 96 SER A N 1
ATOM 775 C CA . SER A 1 96 ? 29.054 17.293 -16.115 1.00 84.81 96 SER A CA 1
ATOM 776 C C . SER A 1 96 ? 29.787 17.586 -17.431 1.00 84.81 96 SER A C 1
ATOM 778 O O . SER A 1 96 ? 29.748 16.792 -18.375 1.00 84.81 96 SER A O 1
ATOM 780 N N . ASP A 1 97 ? 30.489 18.723 -17.491 1.00 85.31 97 ASP A N 1
ATOM 781 C CA . ASP A 1 97 ? 31.313 19.095 -18.652 1.00 85.31 97 ASP A CA 1
ATOM 782 C C . ASP A 1 97 ? 32.461 18.097 -18.898 1.00 85.31 97 ASP A C 1
ATOM 784 O O . ASP A 1 97 ? 32.814 17.816 -20.042 1.00 85.31 97 ASP A O 1
ATOM 788 N N . GLU A 1 98 ? 33.001 17.494 -17.836 1.00 86.06 98 GLU A N 1
ATOM 789 C CA . GLU A 1 98 ? 34.051 16.473 -17.937 1.00 86.06 98 GLU A CA 1
ATOM 790 C C . GLU A 1 98 ? 33.526 15.168 -18.561 1.00 86.06 98 GLU A C 1
ATOM 792 O O . GLU A 1 98 ? 34.197 14.554 -19.396 1.00 86.06 98 GLU A O 1
ATOM 797 N N . GLU A 1 99 ? 32.306 14.748 -18.202 1.00 84.38 99 GLU A N 1
ATOM 798 C CA . GLU A 1 99 ? 31.639 13.586 -18.806 1.00 84.38 99 GLU A CA 1
ATOM 799 C C . GLU A 1 99 ? 31.332 13.816 -20.281 1.00 84.38 99 GLU A C 1
ATOM 801 O O . GLU A 1 99 ? 31.541 12.917 -21.100 1.00 84.38 99 GLU A O 1
ATOM 806 N N . ARG A 1 100 ? 30.887 15.027 -20.631 1.00 86.50 100 ARG A N 1
ATOM 807 C CA . ARG A 1 100 ? 30.662 15.424 -22.021 1.00 86.50 100 ARG A CA 1
ATOM 808 C C . ARG A 1 100 ? 31.930 15.251 -22.849 1.00 86.50 100 ARG A C 1
ATOM 810 O O . ARG A 1 100 ? 31.886 14.622 -23.904 1.00 86.50 100 ARG A O 1
ATOM 817 N N . ASP A 1 101 ? 33.051 15.785 -22.373 1.00 85.00 101 ASP A N 1
ATOM 818 C CA . ASP A 1 101 ? 34.319 15.750 -23.105 1.00 85.00 101 ASP A CA 1
ATOM 819 C C . ASP A 1 101 ? 34.849 14.317 -23.237 1.00 85.00 101 ASP A C 1
ATOM 821 O O . ASP A 1 101 ? 35.353 13.931 -24.294 1.00 85.00 101 ASP A O 1
ATOM 825 N N . ARG A 1 102 ? 34.661 13.485 -22.207 1.00 86.25 102 ARG A N 1
ATOM 826 C CA . ARG A 1 102 ? 35.009 12.060 -22.253 1.00 86.25 102 ARG A CA 1
ATOM 827 C C . ARG A 1 102 ? 34.167 11.284 -23.265 1.00 86.25 102 ARG A C 1
ATOM 829 O O . ARG A 1 102 ? 34.728 10.500 -24.029 1.00 86.25 102 ARG A O 1
ATOM 836 N N . LEU A 1 103 ? 32.851 11.496 -23.272 1.00 84.00 103 LEU A N 1
ATOM 837 C CA . LEU A 1 103 ? 31.939 10.855 -24.222 1.00 84.00 103 LEU A CA 1
ATOM 838 C C . LEU A 1 103 ? 32.243 11.300 -25.657 1.00 84.00 103 LEU A C 1
ATOM 840 O O . LEU A 1 103 ? 32.320 10.462 -26.549 1.00 84.00 103 LEU A O 1
ATOM 844 N N . MET A 1 104 ? 32.518 12.590 -25.867 1.00 81.69 104 MET A N 1
ATOM 845 C CA . MET A 1 104 ? 32.911 13.135 -27.172 1.00 81.69 104 MET A CA 1
ATOM 846 C C . MET A 1 104 ? 34.263 12.593 -27.652 1.00 81.69 104 MET A C 1
ATOM 848 O O . MET A 1 104 ? 34.422 12.323 -28.838 1.00 81.69 104 MET A O 1
ATOM 852 N N . ALA A 1 105 ? 35.236 12.404 -26.756 1.00 82.69 105 ALA A N 1
ATOM 853 C CA . ALA A 1 105 ? 36.540 11.839 -27.106 1.00 82.69 105 ALA A CA 1
ATOM 854 C C . ALA A 1 105 ? 36.472 10.339 -27.427 1.00 82.69 105 ALA A C 1
ATOM 856 O O . ALA A 1 105 ? 37.205 9.860 -28.287 1.00 82.69 105 ALA A O 1
ATOM 857 N N . GLN A 1 106 ? 35.598 9.596 -26.745 1.00 74.44 106 GLN A N 1
ATOM 858 C CA . GLN A 1 106 ? 35.381 8.171 -27.003 1.00 74.44 106 GLN A CA 1
ATOM 859 C C . GLN A 1 106 ? 34.600 7.927 -28.303 1.00 74.44 106 GLN A C 1
ATOM 861 O O . GLN A 1 106 ? 34.763 6.888 -28.937 1.00 74.44 106 GLN A O 1
ATOM 866 N N . GLU A 1 107 ? 33.769 8.892 -28.691 1.00 67.81 107 GLU A N 1
ATOM 867 C CA . GLU A 1 107 ? 32.946 8.866 -29.900 1.00 67.81 107 GLU A CA 1
ATOM 868 C C . GLU A 1 107 ? 33.570 9.624 -31.081 1.00 67.81 107 GLU A C 1
ATOM 870 O O . GLU A 1 107 ? 33.013 9.628 -32.182 1.00 67.81 107 GLU A O 1
ATOM 875 N N . ALA A 1 108 ? 34.745 10.232 -30.886 1.00 69.06 108 ALA A N 1
ATOM 876 C CA . ALA A 1 108 ? 35.556 10.706 -31.995 1.00 69.06 108 ALA A CA 1
ATOM 877 C C . ALA A 1 108 ? 35.693 9.549 -32.998 1.00 69.06 108 ALA A C 1
ATOM 879 O O . ALA A 1 1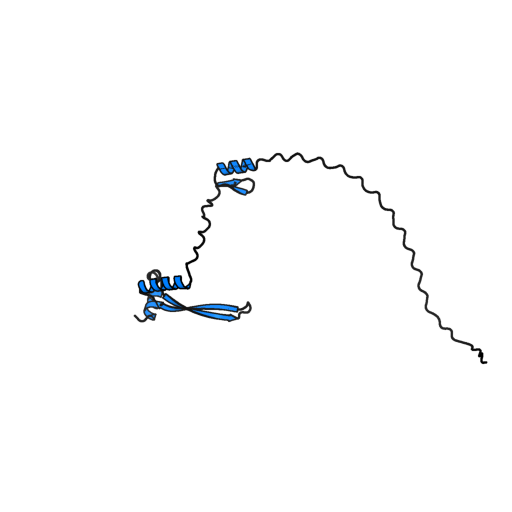08 ? 35.984 8.427 -32.568 1.00 69.06 108 ALA A O 1
ATOM 880 N N . PRO A 1 109 ? 35.429 9.781 -34.298 1.00 61.62 109 PRO A N 1
ATOM 881 C CA . PRO A 1 109 ? 35.454 8.720 -35.286 1.00 61.62 109 PRO A CA 1
ATOM 882 C C . PRO A 1 109 ? 36.833 8.077 -35.220 1.00 61.62 109 PRO A C 1
ATOM 884 O O . PRO A 1 109 ? 37.845 8.685 -35.566 1.00 61.62 109 PRO A O 1
ATOM 887 N N . THR A 1 110 ? 36.867 6.846 -34.718 1.00 55.31 110 THR A N 1
ATOM 888 C CA . THR A 1 110 ? 37.936 5.926 -35.061 1.00 55.31 110 THR A CA 1
ATOM 889 C C . THR A 1 110 ? 37.865 5.859 -36.573 1.00 55.31 110 THR A C 1
ATOM 891 O O . THR A 1 110 ? 36.816 5.500 -37.101 1.00 55.31 110 THR A O 1
ATOM 894 N N . GLU A 1 111 ? 38.905 6.354 -37.248 1.00 58.97 111 GLU A N 1
ATOM 895 C CA . GLU A 1 111 ? 39.043 6.277 -38.699 1.00 58.97 111 GLU A CA 1
ATOM 896 C C . GLU A 1 111 ? 38.631 4.866 -39.122 1.00 58.97 111 GLU A C 1
ATOM 898 O O . GLU A 1 111 ? 39.328 3.892 -38.825 1.00 58.97 111 GLU A O 1
ATOM 903 N N . GLU A 1 112 ? 37.443 4.739 -39.720 1.00 56.62 112 GLU A N 1
ATOM 904 C CA . GLU A 1 112 ? 37.037 3.493 -40.346 1.00 56.62 112 GL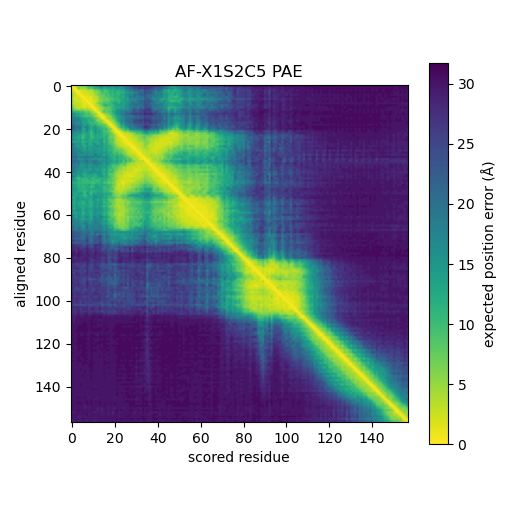U A CA 1
ATOM 905 C C . GLU A 1 112 ? 38.150 3.160 -41.347 1.00 56.62 112 GLU A C 1
ATOM 907 O O . GLU A 1 112 ? 38.535 4.038 -42.132 1.00 56.62 112 GLU A O 1
ATOM 912 N N . PRO A 1 113 ? 38.739 1.950 -41.311 1.00 61.00 113 PRO A N 1
ATOM 913 C CA . PRO A 1 113 ? 39.674 1.568 -42.353 1.00 61.00 113 PRO A CA 1
ATOM 914 C C . PRO A 1 113 ? 38.942 1.725 -43.687 1.00 61.00 113 PRO A C 1
ATOM 916 O O . PRO A 1 113 ? 37.796 1.294 -43.818 1.00 61.00 113 PRO A O 1
ATOM 919 N N . ALA A 1 114 ? 39.583 2.414 -44.634 1.00 59.66 114 ALA A N 1
ATOM 920 C CA . ALA A 1 114 ? 39.031 2.679 -45.956 1.00 59.66 114 ALA A CA 1
ATOM 921 C C . ALA A 1 114 ? 38.363 1.413 -46.529 1.00 59.66 114 ALA A C 1
ATOM 923 O O . ALA A 1 114 ? 38.928 0.327 -46.369 1.00 59.66 114 ALA A O 1
ATOM 924 N N . PRO A 1 115 ? 37.186 1.528 -47.173 1.00 60.47 115 PRO A N 1
ATOM 925 C CA . PRO A 1 115 ? 36.487 0.364 -47.701 1.00 60.47 115 PRO A CA 1
ATOM 926 C C . PRO A 1 115 ? 37.413 -0.405 -48.649 1.00 60.47 115 PRO A C 1
ATOM 928 O O . PRO A 1 115 ? 38.034 0.189 -49.536 1.00 60.47 115 PRO A O 1
ATOM 931 N N . GLU A 1 116 ? 37.541 -1.717 -48.429 1.00 61.53 116 GLU A N 1
ATOM 932 C CA . GLU A 1 116 ? 38.245 -2.610 -49.349 1.00 61.53 116 GLU A CA 1
ATOM 933 C C . GLU A 1 116 ? 37.648 -2.458 -50.761 1.00 61.53 116 GLU A C 1
ATOM 935 O O . GLU A 1 116 ? 36.431 -2.297 -50.894 1.00 61.53 116 GLU A O 1
ATOM 940 N N . PRO A 1 117 ? 38.476 -2.467 -51.823 1.00 62.81 117 PRO A N 1
ATOM 941 C CA . PRO A 1 117 ? 37.976 -2.350 -53.187 1.00 62.81 117 PRO A CA 1
ATOM 942 C C . PRO A 1 117 ? 37.006 -3.498 -53.489 1.00 62.81 117 PRO A C 1
ATOM 944 O O . PRO A 1 117 ? 37.306 -4.658 -53.205 1.00 62.81 117 PRO A O 1
ATOM 947 N N . GLU A 1 118 ? 35.844 -3.165 -54.059 1.00 62.69 118 GLU A N 1
ATOM 948 C CA . GLU A 1 118 ? 34.835 -4.147 -54.462 1.00 62.69 118 GLU A CA 1
ATOM 949 C C . GLU A 1 118 ? 35.459 -5.216 -55.382 1.00 62.69 118 GLU A C 1
ATOM 951 O O . GLU A 1 118 ? 36.199 -4.868 -56.310 1.00 62.69 118 GLU A O 1
ATOM 956 N N . PRO A 1 119 ? 35.194 -6.515 -55.147 1.00 63.97 119 PRO A N 1
ATOM 957 C CA . PRO A 1 119 ? 35.688 -7.575 -56.015 1.00 63.97 119 PRO A CA 1
ATOM 958 C C . PRO A 1 119 ? 35.066 -7.455 -57.413 1.00 63.97 119 PRO A C 1
ATOM 960 O O . PRO A 1 119 ? 33.859 -7.248 -57.548 1.00 63.97 119 PRO A O 1
ATOM 963 N N . GLU A 1 120 ? 35.898 -7.594 -58.451 1.00 65.75 120 GLU A N 1
ATOM 964 C CA . GLU A 1 120 ? 35.469 -7.561 -59.853 1.00 65.75 120 GLU A CA 1
ATOM 965 C C . GLU A 1 120 ? 34.321 -8.555 -60.118 1.00 65.75 120 GLU A C 1
ATOM 967 O O . GLU A 1 120 ? 34.314 -9.660 -59.560 1.00 65.75 120 GLU A O 1
ATOM 972 N N . PRO A 1 121 ? 33.347 -8.196 -60.976 1.00 64.38 121 PRO A N 1
ATOM 973 C CA . PRO A 1 121 ? 32.211 -9.057 -61.265 1.00 64.38 121 PRO A CA 1
ATOM 974 C C . PRO A 1 121 ? 32.675 -10.358 -61.928 1.00 64.38 121 PRO A C 1
ATOM 976 O O . PRO A 1 121 ? 33.346 -10.357 -62.961 1.00 64.38 121 PRO A O 1
ATOM 979 N N . VAL A 1 122 ? 32.292 -11.478 -61.318 1.00 64.12 122 VAL A N 1
ATOM 980 C CA . VAL A 1 122 ? 32.507 -12.828 -61.848 1.00 64.12 122 VAL A CA 1
ATOM 981 C C . VAL A 1 122 ? 31.747 -12.950 -63.178 1.00 64.12 122 VAL A C 1
ATOM 983 O O . VAL A 1 122 ? 30.579 -12.556 -63.220 1.00 64.12 122 VAL A O 1
ATOM 986 N N . PRO A 1 123 ? 32.360 -13.459 -64.263 1.00 67.00 123 PRO A N 1
ATOM 987 C CA . PRO A 1 123 ? 31.671 -13.610 -65.542 1.00 67.00 123 PRO A CA 1
ATOM 988 C C . PRO A 1 123 ? 30.433 -14.506 -65.398 1.00 67.00 123 PRO A C 1
ATOM 990 O O . PRO A 1 123 ? 30.483 -15.539 -64.729 1.00 67.00 123 PRO A O 1
ATOM 993 N N . GLU A 1 124 ? 29.324 -14.080 -66.013 1.00 66.75 124 GLU A N 1
ATOM 994 C CA . GLU A 1 124 ? 28.048 -14.801 -65.998 1.00 66.75 124 GLU A CA 1
ATOM 995 C C . GLU A 1 124 ? 28.204 -16.230 -66.550 1.00 66.75 124 GLU A C 1
ATOM 997 O O . GLU A 1 124 ? 28.942 -16.442 -67.518 1.00 66.75 124 GLU A O 1
ATOM 1002 N N . PRO A 1 125 ? 27.520 -17.222 -65.951 1.00 66.44 125 PRO A N 1
ATOM 1003 C CA . PRO A 1 125 ? 27.530 -18.588 -66.454 1.00 66.44 125 PRO A CA 1
ATOM 1004 C C . PRO A 1 125 ? 26.846 -18.665 -67.826 1.00 66.44 125 PRO A C 1
ATOM 1006 O O . PRO A 1 125 ? 25.796 -18.059 -68.044 1.00 66.44 125 PRO A O 1
ATOM 1009 N N . GLU A 1 126 ? 27.448 -19.424 -68.746 1.00 65.31 126 GLU A N 1
ATOM 1010 C CA . GLU A 1 126 ? 26.885 -19.687 -70.073 1.00 65.31 126 GLU A CA 1
ATOM 1011 C C . GLU A 1 126 ? 25.472 -20.296 -69.971 1.00 65.31 126 GLU A C 1
ATOM 1013 O O . GLU A 1 126 ? 25.208 -21.093 -69.065 1.00 65.31 126 GLU A O 1
ATOM 1018 N N . PRO A 1 127 ? 24.552 -19.935 -70.885 1.00 66.06 127 PRO A N 1
ATOM 1019 C CA . PRO A 1 127 ? 23.170 -20.394 -70.835 1.00 66.06 127 PRO A CA 1
ATOM 1020 C C . PRO A 1 127 ? 23.067 -21.913 -71.025 1.00 66.06 127 PRO A C 1
ATOM 1022 O O . PRO A 1 127 ? 23.690 -22.491 -71.918 1.00 66.06 127 PRO A O 1
ATOM 1025 N N . GLU A 1 128 ? 22.248 -22.549 -70.185 1.00 65.38 128 GLU A N 1
ATOM 1026 C CA . GLU A 1 128 ? 21.936 -23.976 -70.271 1.00 65.38 128 GLU A CA 1
ATOM 1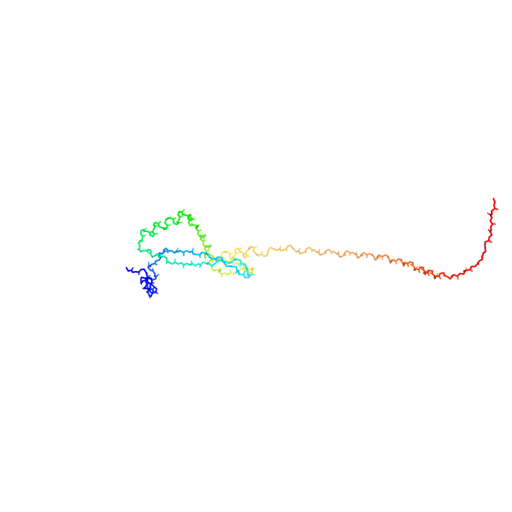027 C C . GLU A 1 128 ? 21.263 -24.329 -71.614 1.00 65.38 128 GLU A C 1
ATOM 1029 O O . GLU A 1 128 ? 20.492 -23.529 -72.154 1.00 65.38 128 GLU A O 1
ATOM 1034 N N . PRO A 1 129 ? 21.530 -25.525 -72.173 1.00 65.31 129 PRO A N 1
ATOM 1035 C CA . PRO A 1 129 ? 20.931 -25.956 -73.432 1.00 65.31 129 PRO A CA 1
ATOM 1036 C C . PRO A 1 129 ? 19.413 -26.159 -73.305 1.00 65.31 129 PRO A C 1
ATOM 1038 O O . PRO A 1 129 ? 18.927 -26.724 -72.326 1.00 65.31 129 PRO A O 1
ATOM 1041 N N . GLU A 1 130 ? 18.675 -25.719 -74.329 1.00 65.00 130 GLU A N 1
ATOM 1042 C CA . GLU A 1 130 ? 17.211 -25.786 -74.385 1.00 65.00 130 GLU A CA 1
ATOM 1043 C C . GLU A 1 130 ? 16.670 -27.227 -74.258 1.00 65.00 130 GLU A C 1
ATOM 1045 O O . GLU A 1 130 ? 17.249 -28.168 -74.815 1.00 65.00 130 GLU A O 1
ATOM 1050 N N . PRO A 1 131 ? 15.534 -27.421 -73.560 1.00 66.44 131 PRO A N 1
ATOM 1051 C CA . PRO A 1 131 ? 14.915 -28.730 -73.410 1.00 66.44 131 PRO A CA 1
ATOM 1052 C C . PRO A 1 131 ? 14.332 -29.234 -74.738 1.00 66.44 131 PRO A C 1
ATOM 1054 O O . PRO A 1 131 ? 13.639 -28.520 -75.462 1.00 66.44 131 PRO A O 1
ATOM 1057 N N . VAL A 1 132 ? 14.596 -30.508 -75.032 1.00 66.06 132 VAL A N 1
ATOM 1058 C CA . VAL A 1 132 ? 14.059 -31.224 -76.197 1.00 66.06 132 VAL A CA 1
ATOM 1059 C C . VAL A 1 132 ? 12.535 -31.368 -76.040 1.00 66.06 132 VAL A C 1
ATOM 1061 O O . VAL A 1 132 ? 12.092 -31.762 -74.959 1.00 66.06 132 VAL A O 1
ATOM 1064 N N . PRO A 1 133 ? 11.721 -31.069 -77.069 1.00 68.81 133 PRO A N 1
ATOM 1065 C CA . PRO A 1 133 ? 10.266 -31.141 -76.962 1.00 68.81 133 PRO A CA 1
ATOM 1066 C C . PRO A 1 133 ? 9.772 -32.567 -76.678 1.00 68.81 133 PRO A C 1
ATOM 1068 O O . PRO A 1 133 ? 10.257 -33.538 -77.264 1.00 68.81 133 PRO A O 1
ATOM 1071 N N . GLU A 1 134 ? 8.793 -32.674 -75.776 1.00 66.12 134 GLU A N 1
ATOM 1072 C CA . GLU A 1 134 ? 8.114 -33.926 -75.433 1.00 66.12 134 GLU A CA 1
ATOM 1073 C C . GLU A 1 134 ? 7.335 -34.496 -76.637 1.00 66.12 134 GLU A C 1
ATOM 1075 O O . GLU A 1 134 ? 6.791 -33.734 -77.442 1.00 66.12 134 GLU A O 1
ATOM 1080 N N . PRO A 1 135 ? 7.264 -35.832 -76.783 1.00 64.94 135 PRO A N 1
ATOM 1081 C CA . PRO A 1 135 ? 6.526 -36.468 -77.870 1.00 64.94 135 PRO A CA 1
ATOM 1082 C C . PRO A 1 135 ? 5.005 -36.284 -77.725 1.00 64.94 135 PRO A C 1
ATOM 1084 O O . PRO A 1 135 ? 4.453 -36.396 -76.631 1.00 64.94 135 PRO A O 1
ATOM 1087 N N . GLU A 1 136 ? 4.329 -36.043 -78.853 1.00 65.81 136 GLU A N 1
ATOM 1088 C CA . GLU A 1 136 ? 2.874 -35.863 -78.926 1.00 65.81 136 GLU A CA 1
ATOM 1089 C C . GLU A 1 136 ? 2.094 -37.112 -78.458 1.00 65.81 136 GLU A C 1
ATOM 1091 O O . GLU A 1 136 ? 2.511 -38.246 -78.724 1.00 65.81 136 GLU A O 1
ATOM 1096 N N . PRO A 1 137 ? 0.938 -36.934 -77.788 1.00 68.06 137 PRO A N 1
ATOM 1097 C CA . PRO A 1 137 ? 0.107 -38.043 -77.338 1.00 68.06 137 PRO A CA 1
ATOM 1098 C C . PRO A 1 137 ? -0.559 -38.775 -78.513 1.00 68.06 137 PRO A C 1
ATOM 1100 O O . PRO A 1 137 ? -1.146 -38.171 -79.410 1.00 68.06 137 PRO A O 1
ATOM 1103 N N . VAL A 1 138 ? -0.497 -40.108 -78.470 1.00 65.88 138 VAL A N 1
ATOM 1104 C CA . VAL A 1 138 ? -1.163 -41.014 -79.416 1.00 65.88 138 VAL A CA 1
ATOM 1105 C C . VAL A 1 138 ? -2.686 -40.943 -79.201 1.00 65.88 138 VAL A C 1
ATOM 1107 O O . VAL A 1 138 ? -3.120 -41.004 -78.050 1.00 65.88 138 VAL A O 1
ATOM 1110 N N . PRO A 1 139 ? -3.509 -40.823 -80.260 1.00 68.19 139 PRO A N 1
ATOM 1111 C CA . PRO A 1 139 ? -4.963 -40.721 -80.126 1.00 68.19 139 PRO A CA 1
ATOM 1112 C C . PRO A 1 139 ? -5.600 -41.995 -79.542 1.00 68.19 139 PRO A C 1
ATOM 1114 O O . PRO A 1 139 ? -5.187 -43.113 -79.854 1.00 68.19 139 PRO A O 1
ATOM 1117 N N . GLU A 1 140 ? -6.620 -41.802 -78.698 1.00 65.94 140 GLU A N 1
ATOM 1118 C CA . GLU A 1 140 ? -7.424 -42.867 -78.084 1.00 65.94 140 GLU A CA 1
ATOM 1119 C C . GLU A 1 140 ? -8.203 -43.684 -79.136 1.00 65.94 140 GLU A C 1
ATOM 1121 O O . GLU A 1 140 ? -8.675 -43.122 -80.127 1.00 65.94 140 GLU A O 1
ATOM 1126 N N . PRO A 1 141 ? -8.370 -45.006 -78.938 1.00 66.50 141 PRO A N 1
ATOM 1127 C CA . PRO A 1 141 ? -9.134 -45.848 -79.851 1.00 66.50 141 PRO A CA 1
ATOM 1128 C C . PRO A 1 141 ? -10.650 -45.626 -79.714 1.00 66.50 141 PRO A C 1
ATOM 1130 O O . PRO A 1 141 ? -11.194 -45.607 -78.609 1.00 66.50 141 PRO A O 1
ATOM 1133 N N . GLU A 1 142 ? -11.335 -45.515 -80.856 1.00 65.31 142 GLU A N 1
ATOM 1134 C CA . GLU A 1 142 ? -12.797 -45.439 -80.949 1.00 65.31 142 GLU A CA 1
ATOM 1135 C C . GLU A 1 142 ? -13.479 -46.747 -80.482 1.00 65.31 142 GLU A C 1
ATOM 1137 O O . GLU A 1 142 ? -12.933 -47.841 -80.671 1.00 65.31 142 GLU A O 1
ATOM 1142 N N . PRO A 1 143 ? -14.670 -46.663 -79.855 1.00 59.25 143 PRO A N 1
ATOM 1143 C CA . PRO A 1 143 ? -15.368 -47.815 -79.293 1.00 59.25 143 PRO A CA 1
ATOM 1144 C C . PRO A 1 143 ? -15.920 -48.776 -80.356 1.00 59.25 143 PRO A C 1
ATOM 1146 O O . PRO A 1 143 ? -16.407 -48.380 -81.410 1.00 59.25 143 PRO A O 1
ATOM 1149 N N . ALA A 1 144 ? -15.848 -50.063 -80.007 1.00 55.31 144 ALA A N 1
ATOM 1150 C CA . ALA A 1 144 ? -16.183 -51.219 -80.824 1.00 55.31 144 ALA A CA 1
ATOM 1151 C C . ALA A 1 144 ? -17.637 -51.230 -81.323 1.00 55.31 144 ALA A C 1
ATOM 1153 O O . ALA A 1 144 ? -18.575 -51.227 -80.523 1.00 55.31 144 ALA A O 1
ATOM 1154 N N . GLU A 1 145 ? -17.804 -51.354 -82.641 1.00 60.69 145 GLU A N 1
ATOM 1155 C CA . GLU A 1 145 ? -19.069 -51.758 -83.245 1.00 60.69 145 GLU A CA 1
ATOM 1156 C C . GLU A 1 145 ? -19.217 -53.284 -83.217 1.00 60.69 145 GLU A C 1
ATOM 1158 O O . GLU A 1 145 ? -18.423 -54.061 -83.752 1.00 60.69 145 GLU A O 1
ATOM 1163 N N . GLU A 1 146 ? -20.276 -53.671 -82.525 1.00 56.22 146 GLU A N 1
ATOM 1164 C CA . GLU A 1 146 ? -20.906 -54.972 -82.436 1.00 56.22 146 GLU A CA 1
ATOM 1165 C C . GLU A 1 146 ? -21.307 -55.495 -83.824 1.00 56.22 146 GLU A C 1
ATOM 1167 O O . GLU A 1 146 ? -22.122 -54.894 -84.520 1.00 56.22 146 GLU A O 1
ATOM 1172 N N . ILE A 1 147 ? -20.767 -56.652 -84.218 1.00 55.59 147 ILE A N 1
ATOM 1173 C CA . ILE A 1 147 ? -21.342 -57.469 -85.294 1.00 55.59 147 ILE A CA 1
ATOM 1174 C C . ILE A 1 147 ? -21.323 -58.941 -84.886 1.00 55.59 147 ILE A C 1
ATOM 1176 O O . ILE A 1 147 ? -20.399 -59.712 -85.131 1.00 55.59 147 ILE A O 1
ATOM 1180 N N . GLU A 1 148 ? -22.361 -59.262 -84.128 1.00 48.66 148 GLU A N 1
ATOM 1181 C CA . GLU A 1 148 ? -23.263 -60.394 -84.303 1.00 48.66 148 GLU A CA 1
ATOM 1182 C C . GLU A 1 148 ? -22.955 -61.370 -85.466 1.00 48.66 148 GLU A C 1
ATOM 1184 O O . GLU A 1 148 ? -23.003 -61.018 -86.643 1.00 48.66 148 GLU A O 1
ATOM 1189 N N . GLY A 1 149 ? -22.811 -62.656 -85.125 1.00 49.41 149 GLY A N 1
ATOM 1190 C CA . GLY A 1 149 ? -23.381 -63.729 -85.943 1.00 49.41 149 GLY A CA 1
ATOM 1191 C C . GLY A 1 149 ? -22.420 -64.757 -86.547 1.00 49.41 149 GLY A C 1
ATOM 1192 O O . GLY A 1 149 ? -21.653 -64.451 -87.451 1.00 49.41 149 GLY A O 1
ATOM 1193 N N . LYS A 1 150 ? -22.685 -66.021 -86.168 1.00 50.66 150 LYS A N 1
ATOM 1194 C CA . LYS A 1 150 ? -22.352 -67.282 -86.870 1.00 50.66 150 LYS A CA 1
ATOM 1195 C C . LYS A 1 150 ? -20.887 -67.718 -86.734 1.00 50.66 150 LYS A C 1
ATOM 1197 O O . LYS A 1 150 ? -19.976 -66.935 -86.898 1.00 50.66 150 LYS A O 1
ATOM 1202 N N . GLU A 1 151 ? -20.538 -68.957 -86.425 1.00 56.66 151 GLU A N 1
ATOM 1203 C CA . GLU A 1 151 ? -21.227 -70.243 -86.435 1.00 56.66 151 GLU A CA 1
ATOM 1204 C C . GLU A 1 151 ? -20.343 -71.200 -85.610 1.00 56.66 151 GLU A C 1
ATOM 1206 O O . GLU A 1 151 ? -19.116 -71.095 -85.632 1.00 56.66 151 GLU A O 1
ATOM 1211 N N . LYS A 1 152 ? -20.947 -72.134 -84.867 1.00 57.16 152 LYS A N 1
ATOM 1212 C CA . LYS A 1 152 ? -20.207 -73.256 -84.268 1.00 57.16 152 LYS A CA 1
ATOM 1213 C C . LYS A 1 152 ? -19.613 -74.118 -85.386 1.00 57.16 152 LYS A C 1
ATOM 1215 O O . LYS A 1 152 ? -20.261 -74.298 -86.417 1.00 57.16 152 LYS A O 1
ATOM 1220 N N . PRO A 1 153 ? -18.490 -74.790 -85.117 1.00 57.69 153 PRO A N 1
ATOM 1221 C CA . PRO A 1 153 ? -18.578 -76.230 -85.297 1.00 57.69 153 PRO A CA 1
ATOM 1222 C C . PRO A 1 153 ? -18.132 -77.007 -84.065 1.00 57.69 153 PRO A C 1
ATOM 1224 O O . PRO A 1 153 ? -17.121 -76.726 -83.422 1.00 57.69 153 PRO A O 1
ATOM 1227 N N . ASP A 1 154 ? -18.957 -78.004 -83.779 1.00 55.88 154 ASP A N 1
ATOM 1228 C CA . ASP A 1 154 ? -18.765 -79.059 -82.806 1.00 55.88 154 ASP A CA 1
ATOM 1229 C C . ASP A 1 154 ? -17.504 -79.877 -83.117 1.00 55.88 154 ASP A C 1
ATOM 1231 O O . ASP A 1 154 ? -17.328 -80.359 -84.235 1.00 55.88 154 ASP A O 1
ATOM 1235 N N . PHE A 1 155 ? -16.679 -80.128 -82.101 1.00 57.12 155 PHE A N 1
ATOM 1236 C CA . PHE A 1 155 ? -15.782 -81.283 -82.085 1.00 57.12 155 PHE A CA 1
ATOM 1237 C C . PHE A 1 155 ? -15.950 -82.023 -80.755 1.00 57.12 155 PHE A C 1
ATOM 1239 O O . PHE A 1 155 ? -15.274 -81.749 -79.769 1.00 57.12 155 PHE A O 1
ATOM 1246 N N . ASN A 1 156 ? -16.901 -82.960 -80.757 1.00 52.41 156 ASN A N 1
ATOM 1247 C CA . ASN A 1 156 ? -16.935 -84.112 -79.861 1.00 52.41 156 ASN A CA 1
ATOM 1248 C C . ASN A 1 156 ? -16.178 -85.261 -80.542 1.00 52.41 156 ASN A C 1
ATOM 1250 O O . ASN A 1 156 ? -16.620 -85.698 -81.606 1.00 52.41 156 ASN A O 1
ATOM 1254 N N . PHE A 1 157 ? -15.095 -85.754 -79.937 1.00 47.81 157 PHE A N 1
ATOM 1255 C CA . PHE A 1 157 ? -14.975 -87.120 -79.392 1.00 47.81 157 PHE A CA 1
ATOM 1256 C C . PHE A 1 157 ? -13.604 -87.321 -78.739 1.00 47.81 157 PHE A C 1
ATOM 1258 O O . PHE A 1 157 ? -12.591 -86.943 -79.368 1.00 47.81 157 PHE A O 1
#

Nearest PDB structures (foldseek):
  7liz-assembly1_A  TM=2.415E-01  e=1.556E+00  Porphyridium purpureum
  7ezx-assembly1_OO  TM=2.384E-01  e=1.764E+00  Porphyridium purpureum
  7pua-assembly1_DH  TM=2.481E-01  e=6.588E+00  Trypanosoma brucei brucei

pLDDT: mean 70.96, std 12.66, range [44.66, 93.81]